Protein AF-A0A7Y1TMN8-F1 (afdb_monomer)

Secondary structure (DSSP, 8-state):
--SSGGGTS------HHHHHHHHHHTTPEEEEE-STTEEEGGGS--SSSEEEEE-BTTTB--HHHHHT-SEEEE----SS-S---HHHHHHHHHHHHHHHHH--

Structure (mmCIF, N/CA/C/O backbone):
data_AF-A0A7Y1TMN8-F1
#
_entry.id   AF-A0A7Y1TMN8-F1
#
loop_
_atom_site.group_PDB
_atom_site.id
_atom_site.type_symbol
_atom_site.label_atom_id
_atom_site.label_alt_id
_atom_site.label_comp_id
_atom_site.label_asym_id
_atom_site.label_entity_id
_atom_site.label_seq_id
_atom_site.pdbx_PDB_ins_code
_atom_site.Cartn_x
_atom_site.Cartn_y
_atom_site.Cartn_z
_atom_site.occupancy
_atom_site.B_iso_or_equiv
_atom_site.auth_seq_id
_atom_site.auth_comp_id
_atom_site.auth_asym_id
_atom_site.auth_atom_id
_atom_site.pdbx_PDB_model_num
ATOM 1 N N . SER A 1 1 ? 9.459 15.866 0.328 1.00 52.94 1 SER A N 1
ATOM 2 C CA . SER A 1 1 ? 8.632 17.039 0.678 1.00 52.94 1 SER A CA 1
ATOM 3 C C . SER A 1 1 ? 7.307 17.012 -0.059 1.00 52.94 1 SER A C 1
ATOM 5 O O . SER A 1 1 ? 7.316 17.060 -1.281 1.00 52.94 1 SER A O 1
ATOM 7 N N . SER A 1 2 ? 6.175 16.920 0.654 1.00 53.84 2 SER A N 1
ATOM 8 C CA . SER A 1 2 ? 4.841 17.095 0.057 1.00 53.84 2 SER A CA 1
ATOM 9 C C . SER A 1 2 ? 4.539 18.596 0.028 1.00 53.84 2 SER A C 1
ATOM 11 O O . SER A 1 2 ? 4.210 19.189 1.055 1.00 53.84 2 SER A O 1
ATOM 13 N N . VAL A 1 3 ? 4.730 19.239 -1.120 1.00 55.84 3 VAL A N 1
ATOM 14 C CA . VAL A 1 3 ? 4.376 20.651 -1.311 1.00 55.84 3 VAL A CA 1
ATOM 15 C C . VAL A 1 3 ? 2.839 20.733 -1.308 1.00 55.84 3 VAL A C 1
ATOM 17 O O . VAL A 1 3 ? 2.196 20.412 -2.299 1.00 55.84 3 VAL A O 1
ATOM 20 N N . GLY A 1 4 ? 2.230 21.019 -0.152 1.00 57.78 4 GLY A N 1
ATOM 21 C CA . GLY A 1 4 ? 0.785 21.264 0.011 1.00 57.78 4 GLY A CA 1
ATOM 22 C C . GLY A 1 4 ? -0.152 20.044 0.096 1.00 57.78 4 GLY A C 1
ATOM 23 O O . GLY A 1 4 ? -1.208 20.154 0.715 1.00 57.78 4 GLY A O 1
ATOM 24 N N . CYS A 1 5 ? 0.223 18.871 -0.433 1.00 63.03 5 CYS A N 1
ATOM 25 C CA . CYS A 1 5 ? -0.649 17.675 -0.448 1.00 63.03 5 CYS A CA 1
ATOM 26 C C . CYS A 1 5 ? -1.081 17.180 0.945 1.00 63.03 5 CYS A C 1
ATOM 28 O O . CYS A 1 5 ? -2.133 16.559 1.085 1.00 63.03 5 CYS A O 1
ATOM 30 N N . VAL A 1 6 ? -0.289 17.464 1.983 1.00 69.50 6 VAL A N 1
ATOM 31 C CA . VAL A 1 6 ? -0.622 17.125 3.375 1.00 69.50 6 VAL A CA 1
ATOM 32 C C . VAL A 1 6 ? -1.953 17.745 3.832 1.00 69.50 6 VAL A C 1
ATOM 34 O O . VAL A 1 6 ? -2.639 17.158 4.658 1.00 69.50 6 VAL A O 1
ATOM 37 N N . PHE A 1 7 ? -2.351 18.895 3.270 1.00 71.56 7 PHE A N 1
ATOM 38 C CA . PHE A 1 7 ? -3.563 19.623 3.669 1.00 71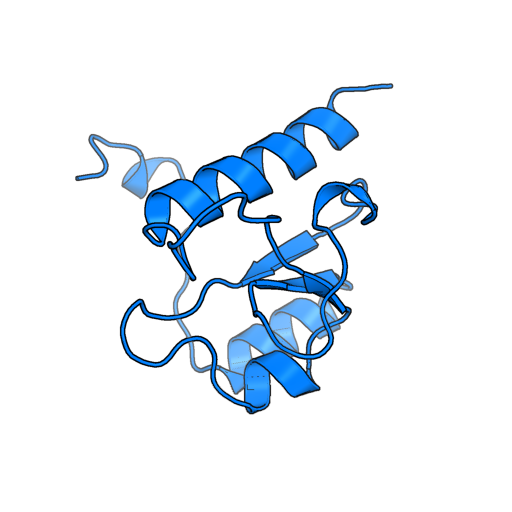.56 7 PHE A CA 1
ATOM 39 C C . PHE A 1 7 ? -4.815 19.230 2.881 1.00 71.56 7 PHE A C 1
ATOM 41 O O . PHE A 1 7 ? -5.928 19.547 3.290 1.00 71.56 7 PHE A O 1
ATOM 48 N N . THR A 1 8 ? -4.654 18.550 1.747 1.00 80.31 8 THR A N 1
ATOM 49 C CA . THR A 1 8 ? -5.771 18.127 0.887 1.00 80.31 8 THR A CA 1
ATOM 50 C C . THR A 1 8 ? -6.163 16.672 1.105 1.00 80.31 8 THR A C 1
ATOM 52 O O . THR A 1 8 ? -7.213 16.233 0.636 1.00 80.31 8 THR A O 1
ATOM 55 N N . ASN A 1 9 ? -5.328 15.914 1.815 1.00 83.19 9 ASN A N 1
ATOM 56 C CA . ASN A 1 9 ? -5.525 14.495 2.050 1.00 83.19 9 ASN A CA 1
ATOM 57 C C . ASN A 1 9 ? -5.904 14.257 3.512 1.00 83.19 9 ASN A C 1
ATOM 59 O O . ASN A 1 9 ? -5.374 14.887 4.422 1.00 83.19 9 ASN A O 1
ATOM 63 N N . LYS A 1 10 ? -6.811 13.307 3.749 1.00 89.31 10 LYS A N 1
ATOM 64 C CA . LYS A 1 10 ? -7.131 12.868 5.110 1.00 89.31 10 LYS A CA 1
ATOM 65 C C . LYS A 1 10 ? -5.958 12.054 5.649 1.00 89.31 10 LYS A C 1
ATOM 67 O O . LYS A 1 10 ? -5.597 11.041 5.053 1.00 89.31 10 LYS A O 1
ATOM 72 N N . ILE A 1 11 ? -5.393 12.494 6.768 1.00 90.69 11 ILE A N 1
ATOM 73 C CA . ILE A 1 11 ? -4.288 11.826 7.457 1.00 90.69 11 ILE A CA 1
ATOM 74 C C . ILE A 1 11 ? -4.785 11.400 8.833 1.00 90.69 11 ILE A C 1
ATOM 76 O O . ILE A 1 11 ? -5.456 12.166 9.521 1.00 90.69 11 ILE A O 1
ATOM 80 N N . ALA A 1 12 ? -4.462 10.171 9.214 1.00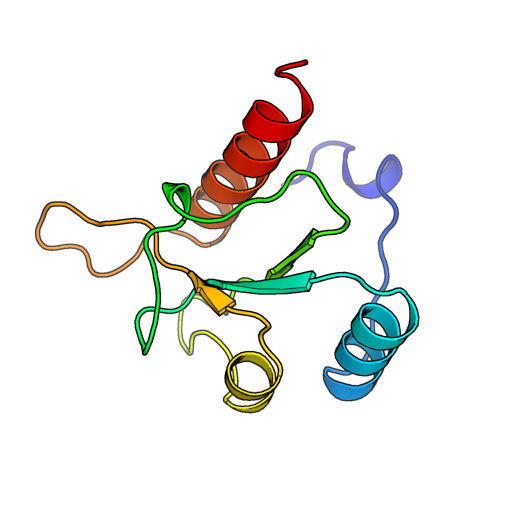 92.12 12 ALA A N 1
ATOM 81 C CA . ALA A 1 12 ? -4.741 9.622 10.529 1.00 92.12 12 ALA A CA 1
ATOM 82 C C . ALA A 1 12 ? -3.525 8.825 11.006 1.00 92.12 12 ALA A C 1
ATOM 84 O O . ALA A 1 12 ? -2.765 8.295 10.193 1.00 92.12 12 ALA A O 1
ATOM 85 N N . THR A 1 13 ? -3.357 8.745 12.320 1.00 94.31 13 THR A N 1
ATOM 86 C CA . THR A 1 13 ? -2.312 7.961 12.980 1.00 94.31 13 THR A CA 1
ATOM 87 C C . THR A 1 13 ? -2.948 7.062 14.036 1.00 94.31 13 THR A C 1
ATOM 89 O O . THR A 1 13 ? -4.031 7.353 14.542 1.00 94.31 13 THR A O 1
ATOM 92 N N . GLY A 1 14 ? -2.291 5.949 14.339 1.00 94.81 14 GLY A N 1
ATOM 93 C CA . GLY A 1 14 ? -2.744 4.970 15.320 1.00 94.81 14 GLY A CA 1
ATOM 94 C C . GLY A 1 14 ? -1.727 3.844 15.459 1.00 94.81 14 GLY A C 1
ATOM 95 O O . GLY A 1 14 ? -0.773 3.763 14.679 1.00 94.81 14 GLY A O 1
ATOM 96 N N . SER A 1 15 ? -1.925 2.982 16.449 1.00 96.00 15 SER A N 1
ATOM 97 C CA . SER A 1 15 ? -1.172 1.733 16.573 1.00 96.00 15 SER A CA 1
ATOM 98 C C . SER A 1 15 ? -1.494 0.768 15.426 1.00 96.00 15 SER A C 1
ATOM 100 O O . SER A 1 15 ? -2.537 0.865 14.770 1.00 96.00 15 SER A O 1
ATOM 102 N N . THR A 1 16 ? -0.609 -0.203 15.194 1.00 93.88 16 THR A N 1
ATOM 103 C CA . THR A 1 16 ? -0.817 -1.257 14.192 1.00 93.88 16 THR A CA 1
ATOM 104 C C . THR A 1 16 ? -2.157 -1.969 14.397 1.00 93.88 16 THR A C 1
ATOM 106 O O . THR A 1 16 ? -2.930 -2.121 13.449 1.00 93.88 16 THR A O 1
ATOM 109 N N . GLN A 1 17 ? -2.481 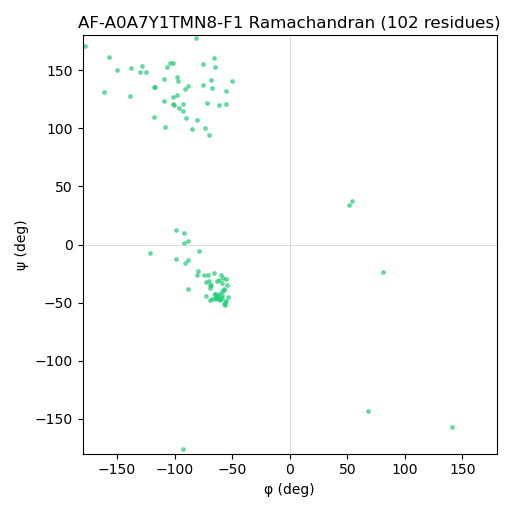-2.323 15.644 1.00 95.75 17 GLN A N 1
ATOM 110 C CA . GLN A 1 17 ? -3.709 -3.028 16.011 1.00 95.75 17 GLN A CA 1
ATOM 111 C C . GLN A 1 17 ? -4.963 -2.207 15.691 1.00 95.75 17 GLN A C 1
ATOM 113 O O . GLN A 1 17 ? -5.932 -2.737 15.137 1.00 95.75 17 GLN A O 1
ATOM 118 N N . GLU A 1 18 ? -4.954 -0.912 16.020 1.00 97.00 18 GLU A N 1
ATOM 119 C CA . GLU A 1 18 ? -6.080 -0.007 15.767 1.00 97.00 18 GLU A CA 1
ATOM 120 C C . GLU A 1 18 ? -6.337 0.152 14.269 1.00 97.00 18 GLU A C 1
ATOM 122 O O . GLU A 1 18 ? -7.483 0.055 13.823 1.00 97.00 18 GLU A O 1
ATOM 127 N N . ILE A 1 19 ? -5.276 0.339 13.477 1.00 96.94 19 ILE A N 1
ATOM 128 C CA . ILE A 1 19 ? -5.392 0.521 12.028 1.00 96.94 19 ILE A CA 1
ATOM 129 C C . ILE A 1 19 ? -5.880 -0.772 11.367 1.00 96.94 19 ILE A C 1
ATOM 131 O O . ILE A 1 19 ? -6.824 -0.729 10.577 1.00 96.94 19 ILE A O 1
ATOM 135 N N . ILE A 1 20 ? -5.307 -1.931 11.708 1.00 96.50 20 ILE A N 1
ATOM 136 C CA . ILE A 1 20 ? -5.755 -3.227 11.171 1.00 96.50 20 ILE A CA 1
ATOM 137 C C . ILE A 1 20 ? -7.232 -3.462 11.507 1.00 96.50 20 ILE A C 1
ATOM 139 O O . ILE A 1 20 ? -8.019 -3.829 10.630 1.00 96.50 20 ILE A O 1
ATOM 143 N N . SER A 1 21 ? -7.627 -3.208 12.756 1.00 97.12 21 SER A N 1
ATOM 144 C CA . SER A 1 21 ? -9.014 -3.362 13.207 1.00 97.12 21 SER A CA 1
ATOM 145 C C . SER A 1 21 ? -9.964 -2.432 12.453 1.00 97.12 21 SER A C 1
ATOM 147 O O . SER A 1 21 ? -11.033 -2.859 12.013 1.00 97.12 21 SER A O 1
ATOM 149 N N . PHE A 1 22 ? -9.565 -1.176 12.242 1.00 97.31 22 PHE A N 1
ATOM 150 C CA . PHE A 1 22 ? -10.321 -0.211 11.449 1.00 97.31 22 PHE A CA 1
ATOM 151 C C . PHE A 1 22 ? -10.506 -0.680 10.000 1.00 97.31 22 PHE A C 1
ATOM 153 O O . PHE A 1 22 ? -11.628 -0.656 9.488 1.00 97.31 22 PHE A O 1
ATOM 160 N N . LEU A 1 23 ? -9.439 -1.136 9.340 1.00 97.12 23 LEU A N 1
ATOM 161 C CA . LEU A 1 23 ? -9.494 -1.601 7.951 1.00 97.12 23 LEU A CA 1
ATOM 162 C C . LEU A 1 23 ? -10.413 -2.820 7.805 1.00 97.12 23 LEU A C 1
ATOM 164 O O . LEU A 1 23 ? -11.296 -2.824 6.944 1.00 97.12 23 LEU A O 1
ATOM 168 N N . LYS A 1 24 ? -10.277 -3.804 8.704 1.00 95.69 24 LYS A N 1
ATOM 169 C CA . LYS A 1 24 ? -11.135 -4.997 8.741 1.00 95.69 24 LYS A CA 1
ATOM 170 C C . LYS A 1 24 ? -12.604 -4.639 8.970 1.00 95.69 24 LYS A C 1
ATOM 172 O O . LYS A 1 24 ? -13.461 -5.094 8.218 1.00 95.69 24 LYS A O 1
ATOM 177 N N . LYS A 1 25 ? -12.901 -3.773 9.947 1.00 97.25 25 LYS A N 1
ATOM 178 C CA . LYS A 1 25 ? -14.273 -3.324 10.254 1.00 97.25 25 LYS A CA 1
ATOM 179 C C . LYS A 1 25 ? -14.953 -2.645 9.060 1.00 97.25 25 LYS A C 1
ATOM 181 O O . LYS A 1 25 ? -16.162 -2.764 8.896 1.00 97.25 25 LYS A O 1
ATOM 186 N N . ASN A 1 26 ? -14.183 -1.946 8.228 1.00 96.38 26 ASN A N 1
ATOM 187 C CA . ASN A 1 26 ? -14.685 -1.251 7.043 1.00 96.38 26 ASN A CA 1
ATOM 188 C C . ASN A 1 26 ? -14.643 -2.104 5.762 1.00 96.38 26 ASN A C 1
ATOM 190 O O . ASN A 1 26 ? -14.877 -1.572 4.678 1.00 96.38 26 ASN A O 1
ATOM 194 N N . ASN A 1 27 ? -14.357 -3.409 5.857 1.00 95.81 27 ASN A N 1
ATOM 195 C CA . ASN A 1 27 ? -14.218 -4.314 4.709 1.00 95.81 27 ASN A CA 1
ATOM 196 C C . ASN A 1 27 ? -13.206 -3.811 3.658 1.00 95.81 27 ASN A C 1
ATOM 198 O O . ASN A 1 27 ? -13.415 -3.952 2.450 1.00 95.81 27 ASN A O 1
ATOM 202 N N . ILE A 1 28 ? -12.110 -3.201 4.116 1.00 97.25 28 ILE A N 1
ATOM 203 C CA . ILE A 1 28 ? -11.014 -2.746 3.260 1.00 97.25 28 ILE A CA 1
ATOM 204 C C . ILE A 1 28 ? -9.974 -3.863 3.183 1.00 97.25 28 ILE A C 1
ATOM 206 O O . ILE A 1 28 ? -9.418 -4.268 4.203 1.00 97.25 28 ILE A O 1
ATOM 210 N N . ALA A 1 29 ? -9.698 -4.348 1.970 1.00 97.00 29 ALA A N 1
ATOM 211 C CA . ALA A 1 29 ? -8.666 -5.356 1.746 1.00 97.00 29 ALA A CA 1
ATOM 212 C C . ALA A 1 29 ? -7.278 -4.763 2.020 1.00 97.00 29 ALA A C 1
ATOM 214 O O . ALA A 1 29 ? -6.980 -3.653 1.573 1.00 97.00 29 ALA A O 1
ATOM 215 N N . ILE A 1 30 ? -6.441 -5.499 2.743 1.00 97.06 30 ILE A N 1
ATOM 216 C CA . ILE A 1 30 ? -5.100 -5.069 3.146 1.00 97.06 30 ILE A CA 1
ATOM 217 C C . ILE A 1 30 ? -4.091 -5.734 2.213 1.00 97.06 30 ILE A C 1
ATOM 219 O O . ILE A 1 30 ? -4.047 -6.959 2.141 1.00 97.06 30 ILE A O 1
ATOM 223 N N . TYR A 1 31 ? -3.295 -4.940 1.504 1.00 96.38 31 TYR A N 1
ATOM 224 C CA . TYR A 1 31 ? -2.261 -5.426 0.597 1.00 96.38 31 TYR A CA 1
ATOM 225 C C . TYR A 1 31 ? -0.889 -4.969 1.073 1.00 96.38 31 TYR A C 1
ATOM 227 O O . TYR A 1 31 ? -0.565 -3.781 1.021 1.00 96.38 31 TYR A O 1
ATOM 235 N N . SER A 1 32 ? -0.098 -5.922 1.553 1.00 94.88 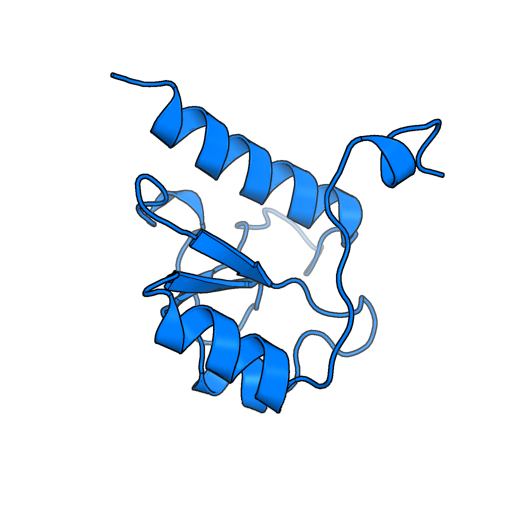32 SER A N 1
ATOM 236 C CA . SER A 1 32 ? 1.193 -5.663 2.192 1.00 94.88 32 SER A CA 1
ATOM 237 C C . SER A 1 32 ? 2.323 -5.817 1.180 1.00 94.88 32 SER A C 1
ATOM 239 O O . SER A 1 32 ? 2.520 -6.902 0.640 1.00 94.88 32 SER A O 1
ATOM 241 N N . ALA A 1 33 ? 3.066 -4.744 0.908 1.00 92.12 33 ALA A N 1
ATOM 242 C CA . ALA A 1 33 ? 4.213 -4.778 0.008 1.00 92.12 33 ALA A CA 1
ATOM 243 C C . ALA A 1 33 ? 5.393 -5.499 0.685 1.00 92.12 33 ALA A C 1
ATOM 245 O O . ALA A 1 33 ? 6.071 -4.921 1.535 1.00 92.12 33 ALA A O 1
ATOM 246 N N . ALA A 1 34 ? 5.606 -6.769 0.338 1.00 86.38 34 ALA A N 1
ATOM 247 C CA . ALA A 1 34 ? 6.611 -7.636 0.949 1.00 86.38 34 ALA A CA 1
ATOM 248 C C . ALA A 1 34 ? 7.141 -8.679 -0.047 1.00 86.38 34 ALA A C 1
ATOM 250 O O . ALA A 1 34 ? 6.425 -9.130 -0.939 1.00 86.38 34 ALA A O 1
ATOM 251 N N . LEU A 1 35 ? 8.397 -9.100 0.127 1.00 77.31 35 LEU A N 1
ATOM 252 C CA . LEU A 1 35 ? 9.027 -10.126 -0.718 1.00 77.31 35 LEU A CA 1
ATOM 253 C C . LEU A 1 35 ? 8.527 -11.547 -0.408 1.00 77.31 35 LEU A C 1
ATOM 255 O O . LEU A 1 35 ? 8.544 -12.415 -1.274 1.00 77.31 35 LEU A O 1
ATOM 259 N N . SER A 1 36 ? 8.065 -11.790 0.818 1.00 74.44 36 SER A N 1
ATOM 260 C CA . SER A 1 36 ? 7.661 -13.121 1.275 1.00 74.44 36 SER A CA 1
ATOM 261 C C . SER A 1 36 ? 6.197 -13.425 0.967 1.00 74.44 36 SER A C 1
ATOM 263 O O . SER A 1 36 ? 5.310 -12.613 1.247 1.00 74.44 36 SER A O 1
ATOM 265 N N . ALA A 1 37 ? 5.944 -14.646 0.480 1.00 73.06 37 ALA A N 1
ATOM 266 C CA . ALA A 1 37 ? 4.605 -15.187 0.225 1.00 73.06 37 ALA A CA 1
ATOM 267 C C . ALA A 1 37 ? 3.719 -14.264 -0.632 1.00 73.06 37 ALA A C 1
ATOM 269 O O . ALA A 1 37 ? 2.509 -14.180 -0.423 1.00 73.06 37 ALA A O 1
ATOM 270 N N . SER A 1 38 ? 4.330 -13.545 -1.572 1.00 82.44 38 SER A N 1
ATOM 271 C CA . SER A 1 38 ? 3.681 -12.470 -2.306 1.00 82.44 38 SER A CA 1
ATOM 272 C C . SER A 1 38 ? 3.344 -12.829 -3.745 1.00 82.44 38 SER A C 1
ATOM 274 O O . SER A 1 38 ? 3.976 -13.664 -4.393 1.00 82.44 38 SER A O 1
ATOM 276 N N . LYS A 1 39 ? 2.304 -12.171 -4.255 1.00 91.25 39 LYS A N 1
ATOM 277 C CA . LYS A 1 39 ? 1.926 -12.204 -5.669 1.00 91.25 39 LYS A CA 1
ATOM 278 C C . LYS A 1 39 ? 2.384 -10.933 -6.369 1.00 91.25 39 LYS A C 1
ATOM 280 O O . LYS A 1 39 ? 2.518 -9.887 -5.737 1.00 91.25 39 LYS A O 1
ATOM 285 N N . SER A 1 40 ? 2.564 -11.001 -7.688 1.00 92.81 40 SER A N 1
ATOM 286 C CA . SER A 1 40 ? 2.781 -9.787 -8.482 1.00 92.81 40 SER A CA 1
ATOM 287 C C . SER A 1 40 ? 1.633 -8.805 -8.248 1.00 92.81 40 SER A C 1
ATOM 289 O O . SER A 1 40 ? 0.460 -9.196 -8.317 1.00 92.81 40 SER A O 1
ATOM 291 N N . TYR A 1 41 ? 1.971 -7.541 -7.992 1.00 94.31 41 TYR A N 1
ATOM 292 C CA . TYR A 1 41 ? 1.004 -6.477 -7.731 1.00 94.31 41 TYR A CA 1
ATOM 293 C C . TYR A 1 41 ? -0.042 -6.332 -8.849 1.00 94.31 41 TYR A C 1
ATOM 295 O O . TYR A 1 41 ? -1.179 -5.980 -8.555 1.00 94.31 41 TYR A O 1
ATOM 303 N N . GLU A 1 42 ? 0.304 -6.665 -10.094 1.00 93.44 42 GLU A N 1
ATOM 304 C CA . GLU A 1 42 ? -0.574 -6.584 -11.274 1.00 93.44 42 GLU A CA 1
ATOM 305 C C . GLU A 1 42 ? -1.686 -7.640 -11.268 1.00 93.44 42 GLU A C 1
ATOM 307 O O . GLU A 1 42 ? -2.750 -7.438 -11.847 1.00 93.44 42 GLU A O 1
ATOM 312 N N . SER A 1 43 ? -1.460 -8.771 -10.594 1.00 93.75 43 SER A N 1
ATOM 313 C CA . SER A 1 43 ? -2.417 -9.887 -10.539 1.00 93.75 43 SER A CA 1
ATOM 314 C C . SER A 1 43 ? -3.567 -9.663 -9.551 1.00 93.75 43 SER A C 1
ATOM 316 O O . SER A 1 43 ? -4.485 -10.480 -9.454 1.00 93.75 43 SER A O 1
ATOM 318 N N . ILE A 1 44 ? -3.512 -8.572 -8.789 1.00 94.94 44 ILE A N 1
ATOM 319 C CA . ILE A 1 44 ? -4.454 -8.268 -7.718 1.00 94.94 44 ILE A CA 1
ATOM 320 C C . ILE A 1 44 ? -5.539 -7.323 -8.216 1.00 94.94 44 ILE A C 1
ATOM 322 O O . ILE A 1 44 ? -5.285 -6.377 -8.957 1.00 94.94 44 ILE A O 1
ATOM 326 N N . ASN A 1 45 ? -6.768 -7.569 -7.764 1.00 94.31 45 ASN A N 1
ATOM 327 C CA . ASN A 1 45 ? -7.911 -6.722 -8.060 1.00 94.31 45 ASN A CA 1
ATOM 328 C C . ASN A 1 45 ? -8.073 -5.629 -6.989 1.00 94.31 45 ASN A C 1
ATOM 330 O O . ASN A 1 45 ? -8.520 -5.892 -5.870 1.00 94.31 45 ASN A O 1
ATOM 334 N N . TYR A 1 46 ? -7.779 -4.385 -7.365 1.00 94.88 46 TYR A N 1
ATOM 335 C CA . TYR A 1 46 ? -7.890 -3.203 -6.503 1.00 94.88 46 TYR A CA 1
ATOM 336 C C . TYR A 1 46 ? -9.181 -2.399 -6.723 1.00 94.88 46 TYR A C 1
ATOM 338 O O . TYR A 1 46 ? -9.305 -1.266 -6.252 1.00 94.88 46 TYR A O 1
ATOM 346 N N . ARG A 1 47 ? -10.171 -2.938 -7.449 1.00 92.44 47 ARG A N 1
ATOM 347 C CA . ARG A 1 47 ? -11.405 -2.199 -7.784 1.00 92.44 47 ARG A CA 1
ATOM 348 C C . ARG A 1 47 ? -12.267 -1.867 -6.559 1.00 92.44 47 ARG A C 1
ATOM 350 O O . ARG A 1 47 ? -13.020 -0.901 -6.600 1.00 92.44 47 ARG A O 1
ATOM 357 N N . LYS A 1 48 ? -12.149 -2.638 -5.473 1.00 92.00 48 LYS A N 1
ATOM 358 C CA . LYS A 1 48 ? -12.854 -2.410 -4.195 1.00 92.00 48 LYS A CA 1
ATOM 359 C C . LYS A 1 48 ? -12.004 -1.579 -3.219 1.00 92.00 48 LYS A C 1
ATOM 361 O O . LYS A 1 48 ? -10.919 -1.118 -3.571 1.00 92.00 48 LYS A O 1
ATOM 366 N N . GLY A 1 49 ? -12.496 -1.372 -1.994 1.00 94.19 49 GLY A N 1
ATOM 367 C CA . GLY A 1 49 ? -11.729 -0.737 -0.918 1.00 94.19 49 GLY A CA 1
ATOM 368 C C . GLY A 1 49 ? -10.409 -1.476 -0.687 1.00 94.19 49 GLY A C 1
ATOM 369 O O . GLY A 1 49 ? -10.409 -2.678 -0.429 1.00 94.19 49 GLY A O 1
ATOM 370 N N . SER A 1 50 ? -9.286 -0.773 -0.834 1.00 96.00 50 SER A N 1
ATOM 371 C CA . SER A 1 50 ? -7.943 -1.359 -0.753 1.00 96.00 50 SER A CA 1
ATOM 372 C C . SER A 1 50 ? -7.010 -0.440 0.019 1.00 96.00 50 SER A C 1
ATOM 374 O O . SER A 1 50 ? -6.898 0.738 -0.323 1.00 96.00 50 SER A O 1
ATOM 376 N N . ALA A 1 51 ? -6.339 -0.991 1.023 1.00 96.56 51 ALA A N 1
ATOM 377 C CA . ALA A 1 51 ? -5.240 -0.370 1.740 1.00 96.56 51 ALA A CA 1
ATOM 378 C C . ALA A 1 51 ? -3.924 -0.956 1.227 1.00 96.56 51 ALA A C 1
ATOM 380 O O . ALA A 1 51 ? -3.762 -2.173 1.187 1.00 96.56 51 ALA A O 1
ATOM 381 N N . ILE A 1 52 ? -3.000 -0.085 0.829 1.00 95.56 52 ILE A N 1
ATOM 382 C CA . ILE A 1 52 ? -1.643 -0.463 0.431 1.00 95.56 52 ILE A CA 1
ATOM 383 C C . ILE A 1 52 ? -0.739 -0.167 1.621 1.00 95.56 52 ILE A C 1
ATOM 385 O O . ILE A 1 52 ? -0.673 0.978 2.071 1.00 95.56 52 ILE A O 1
ATOM 389 N N . VAL A 1 53 ? -0.071 -1.193 2.133 1.00 95.00 53 VAL A N 1
ATOM 390 C CA . VAL A 1 53 ? 0.810 -1.093 3.296 1.00 95.00 53 VAL A CA 1
ATOM 391 C C . VAL A 1 53 ? 2.246 -1.246 2.824 1.00 95.00 53 VAL A C 1
ATOM 393 O O . VAL A 1 53 ? 2.591 -2.236 2.182 1.00 95.00 53 VAL A O 1
ATOM 396 N N . VAL A 1 54 ? 3.080 -0.258 3.131 1.00 91.50 54 VAL A N 1
ATOM 397 C CA . VAL A 1 54 ? 4.505 -0.247 2.791 1.00 91.50 54 VAL A CA 1
ATOM 398 C C . VAL A 1 54 ? 5.331 -0.218 4.071 1.00 91.50 54 VAL A C 1
ATOM 400 O O . VAL A 1 54 ? 4.991 0.488 5.019 1.00 91.50 54 VAL A O 1
ATOM 403 N N . GLY A 1 55 ? 6.378 -1.040 4.109 1.00 84.81 55 GLY A N 1
ATOM 404 C CA . GLY A 1 55 ? 7.295 -1.136 5.240 1.00 84.81 55 GLY A CA 1
ATOM 405 C C . GLY A 1 55 ? 8.356 -0.041 5.246 1.00 84.81 55 GLY A C 1
ATOM 406 O O . GLY A 1 55 ? 8.436 0.775 4.327 1.00 84.81 55 GLY A O 1
ATOM 407 N N . THR A 1 56 ? 9.196 -0.041 6.279 1.00 79.31 56 THR A N 1
ATOM 408 C CA . THR A 1 56 ? 10.386 0.820 6.297 1.00 79.31 56 THR A CA 1
ATOM 409 C C . THR A 1 56 ? 11.470 0.246 5.384 1.00 79.31 56 THR A C 1
ATOM 411 O O . THR A 1 56 ? 11.516 -0.962 5.161 1.00 79.31 56 THR A O 1
ATOM 414 N N . GLU A 1 57 ? 12.372 1.094 4.887 1.00 69.00 57 GLU A N 1
ATOM 415 C CA . GLU A 1 57 ? 13.484 0.656 4.025 1.00 69.00 57 GLU A CA 1
ATOM 416 C C . GLU A 1 57 ? 14.436 -0.321 4.731 1.00 69.00 57 GLU A C 1
ATOM 418 O O . GLU A 1 57 ? 15.017 -1.184 4.083 1.00 69.00 57 GLU A O 1
ATOM 423 N N . ALA A 1 58 ? 14.580 -0.206 6.055 1.00 65.50 58 ALA A N 1
ATOM 424 C CA . ALA A 1 58 ? 15.549 -0.985 6.823 1.00 65.50 58 ALA A CA 1
ATOM 425 C C . ALA A 1 58 ? 15.007 -2.339 7.302 1.00 65.50 58 ALA A C 1
ATOM 427 O O . ALA A 1 58 ? 15.749 -3.316 7.341 1.00 65.50 58 ALA A O 1
ATOM 428 N N . THR A 1 59 ? 13.735 -2.399 7.709 1.00 69.75 59 THR A N 1
ATOM 429 C CA . THR A 1 59 ? 13.165 -3.589 8.369 1.00 69.75 59 THR A CA 1
ATOM 430 C C . THR A 1 59 ? 11.966 -4.187 7.644 1.00 69.75 59 THR A C 1
ATOM 432 O O . THR A 1 59 ? 11.500 -5.259 8.024 1.00 69.75 59 THR A O 1
ATOM 435 N N . GLY A 1 60 ? 11.453 -3.528 6.602 1.00 80.62 60 GLY A N 1
ATOM 436 C CA . GLY A 1 60 ? 10.238 -3.957 5.923 1.00 80.62 60 GLY A CA 1
ATOM 437 C C . GLY A 1 60 ? 8.993 -3.802 6.804 1.00 80.62 60 GLY A C 1
ATOM 438 O O . GLY A 1 60 ? 8.839 -2.805 7.518 1.00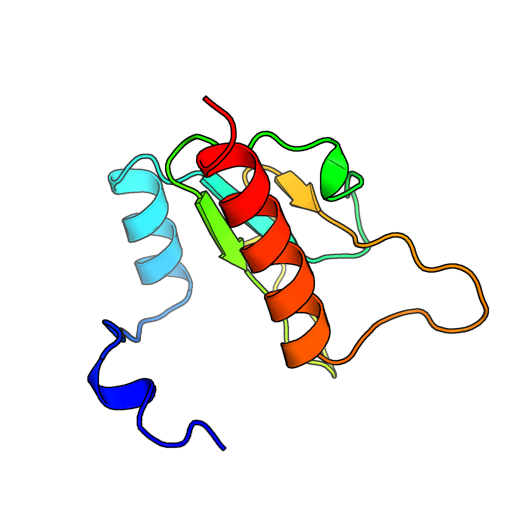 80.62 60 GLY A O 1
ATOM 439 N N . LEU A 1 61 ? 8.065 -4.756 6.692 1.00 86.56 61 LEU A N 1
ATOM 440 C CA . LEU A 1 61 ? 6.815 -4.802 7.456 1.00 86.56 61 LEU A CA 1
ATOM 441 C C . LEU A 1 61 ? 6.943 -5.739 8.656 1.00 86.56 61 LEU A C 1
ATOM 443 O O . LEU A 1 61 ? 7.568 -6.792 8.564 1.00 86.56 61 LEU A O 1
ATOM 447 N N . SER A 1 62 ? 6.300 -5.378 9.769 1.00 89.38 62 SER A N 1
ATOM 448 C CA . SER A 1 62 ? 6.192 -6.278 10.917 1.00 89.38 62 SER A CA 1
ATOM 449 C C . SER A 1 62 ? 5.369 -7.521 10.563 1.00 89.38 62 SER A C 1
ATOM 451 O O . SER A 1 62 ? 4.458 -7.461 9.732 1.00 89.38 62 SER A O 1
ATOM 453 N N . ASN A 1 63 ? 5.641 -8.637 11.245 1.00 89.75 63 ASN A N 1
ATOM 454 C CA . ASN A 1 63 ? 4.884 -9.883 11.065 1.00 89.75 63 ASN A CA 1
ATOM 455 C C . ASN A 1 63 ? 3.379 -9.676 11.256 1.00 89.75 63 ASN A C 1
ATOM 457 O O . ASN A 1 63 ? 2.583 -10.232 10.511 1.00 89.75 63 ASN A O 1
ATOM 461 N N . GLU A 1 64 ? 2.992 -8.790 12.174 1.00 92.88 64 GLU A N 1
ATOM 462 C CA . GLU A 1 64 ? 1.594 -8.440 12.409 1.00 92.88 64 GLU A CA 1
ATOM 463 C C . GLU A 1 64 ? 0.891 -7.917 11.141 1.00 92.88 64 GLU A C 1
ATOM 465 O O . GLU A 1 64 ? -0.249 -8.292 10.867 1.00 92.88 64 GLU A O 1
ATOM 470 N N . TRP A 1 65 ? 1.568 -7.111 10.316 1.00 93.38 65 TRP A N 1
ATOM 471 C CA . TRP A 1 65 ? 1.029 -6.648 9.032 1.00 93.38 65 TRP A CA 1
ATOM 472 C C . TRP A 1 65 ? 0.987 -7.738 7.962 1.00 93.38 65 TRP A C 1
ATOM 474 O O . TRP A 1 65 ? 0.107 -7.707 7.100 1.00 93.38 65 TRP A O 1
ATOM 484 N N . LEU A 1 66 ? 1.937 -8.671 7.986 1.00 91.69 66 LEU A N 1
ATOM 485 C CA . LEU A 1 66 ? 1.997 -9.780 7.034 1.00 91.69 66 LEU A CA 1
ATOM 486 C C . LEU A 1 66 ? 0.894 -10.808 7.320 1.00 91.69 66 LEU A C 1
ATOM 488 O O . LEU A 1 66 ? 0.191 -11.223 6.406 1.00 91.69 66 LEU A O 1
ATOM 492 N N . GLU A 1 67 ? 0.689 -11.159 8.589 1.00 92.75 67 GLU A N 1
ATOM 493 C CA . GLU A 1 67 ? -0.318 -12.133 9.034 1.00 92.75 67 GLU A CA 1
ATOM 494 C C . GLU A 1 67 ? -1.754 -11.619 8.878 1.00 92.75 67 GLU A C 1
ATOM 496 O O . GLU A 1 67 ? -2.679 -12.387 8.623 1.00 92.75 67 GLU A O 1
ATOM 501 N N . ASN A 1 68 ? -1.954 -10.306 9.018 1.00 94.75 68 ASN A N 1
ATOM 502 C CA . ASN A 1 68 ? -3.263 -9.676 8.854 1.00 94.75 68 ASN A CA 1
ATOM 503 C C . ASN A 1 68 ? -3.525 -9.183 7.425 1.00 94.75 68 ASN A C 1
ATOM 505 O O . ASN A 1 68 ? -4.588 -8.605 7.169 1.00 94.75 68 ASN A O 1
ATOM 509 N N . SER A 1 69 ? -2.581 -9.395 6.506 1.00 94.19 69 SER A N 1
ATOM 510 C CA . SER A 1 69 ? -2.742 -9.018 5.108 1.00 94.19 69 SER A CA 1
ATOM 511 C C . SER A 1 69 ? -3.795 -9.887 4.427 1.00 94.19 69 SER A C 1
ATOM 513 O O . SER A 1 69 ? -3.877 -11.093 4.642 1.00 94.19 69 SER A O 1
ATOM 515 N N . THR A 1 70 ? -4.597 -9.283 3.554 1.00 95.31 70 THR A N 1
ATOM 516 C CA . THR A 1 70 ? -5.436 -10.041 2.618 1.00 95.31 70 THR A CA 1
ATOM 517 C C . THR A 1 70 ? -4.569 -10.740 1.575 1.00 95.31 70 THR A C 1
ATOM 519 O O . THR A 1 70 ? -4.878 -11.853 1.154 1.00 95.31 70 THR A O 1
ATOM 522 N N . GLN A 1 71 ? -3.496 -10.080 1.138 1.00 94.81 71 GLN A N 1
ATOM 523 C CA . GLN A 1 71 ? -2.514 -10.647 0.2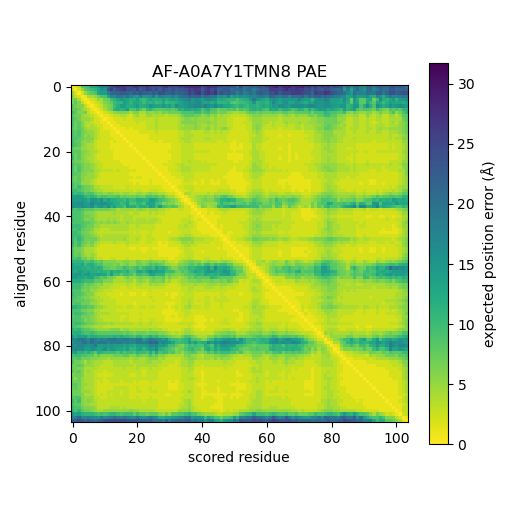28 1.00 94.81 71 GLN A CA 1
ATOM 524 C C . GLN A 1 71 ? -1.220 -9.837 0.298 1.00 94.81 71 GLN A C 1
ATOM 526 O O . GLN A 1 71 ? -1.243 -8.613 0.142 1.00 94.81 71 GLN A O 1
ATOM 531 N N . ASN A 1 72 ? -0.091 -10.527 0.438 1.00 94.31 72 ASN A N 1
ATOM 532 C CA . ASN A 1 72 ? 1.201 -9.885 0.257 1.00 94.31 72 ASN A CA 1
ATOM 533 C C . ASN A 1 72 ? 1.442 -9.670 -1.240 1.00 94.31 72 ASN A C 1
ATOM 535 O O . ASN A 1 72 ? 1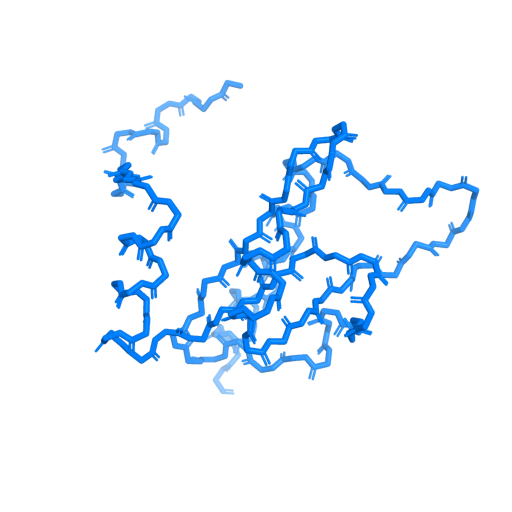.168 -10.540 -2.071 1.00 94.31 72 ASN A O 1
ATOM 539 N N . ILE A 1 73 ? 1.958 -8.503 -1.598 1.00 94.19 73 ILE A N 1
ATOM 540 C CA . ILE A 1 73 ? 2.210 -8.118 -2.983 1.00 94.19 73 ILE A CA 1
ATOM 541 C C . ILE A 1 73 ? 3.661 -7.708 -3.172 1.00 94.19 73 ILE A C 1
ATOM 543 O O . ILE A 1 73 ? 4.287 -7.163 -2.267 1.00 94.19 73 ILE A O 1
ATOM 547 N N . LEU A 1 74 ? 4.187 -7.955 -4.365 1.00 92.12 74 LEU A N 1
ATOM 548 C CA . LEU A 1 74 ? 5.530 -7.545 -4.754 1.00 92.12 74 LEU A CA 1
ATOM 549 C C . LEU A 1 74 ? 5.493 -6.832 -6.103 1.00 92.12 74 LEU A C 1
ATOM 551 O O . LEU A 1 74 ? 4.672 -7.151 -6.968 1.00 92.12 74 LEU A O 1
ATOM 555 N N . ILE A 1 75 ? 6.406 -5.880 -6.283 1.00 91.00 75 ILE A N 1
ATOM 556 C CA . ILE A 1 75 ? 6.719 -5.297 -7.588 1.00 91.00 75 ILE A CA 1
ATOM 557 C C . ILE A 1 75 ? 7.889 -6.116 -8.146 1.00 91.00 75 ILE A C 1
ATOM 559 O O . ILE A 1 75 ? 8.946 -6.117 -7.513 1.00 91.00 75 ILE A O 1
ATOM 563 N N . PRO A 1 76 ? 7.721 -6.855 -9.259 1.00 87.94 76 PRO A N 1
ATOM 564 C CA . PRO A 1 76 ? 8.788 -7.697 -9.787 1.00 87.94 76 PRO A CA 1
ATOM 565 C C . PRO A 1 76 ? 10.002 -6.852 -10.169 1.00 87.94 76 PRO A C 1
ATOM 567 O O . PRO A 1 76 ? 9.897 -5.951 -11.002 1.00 87.94 76 PRO A O 1
ATOM 570 N N . MET A 1 77 ? 11.145 -7.123 -9.540 1.00 85.31 77 MET A N 1
ATOM 571 C CA . MET A 1 77 ? 12.410 -6.474 -9.874 1.00 85.31 77 MET A CA 1
ATOM 572 C C . MET A 1 77 ? 13.139 -7.298 -10.933 1.00 85.31 77 MET A C 1
ATOM 574 O O . MET A 1 77 ? 13.263 -8.515 -10.815 1.00 85.31 77 MET A O 1
ATOM 578 N N . HIS A 1 78 ? 13.643 -6.628 -11.966 1.00 77.69 78 HIS A N 1
ATOM 579 C CA . HIS A 1 78 ? 14.516 -7.232 -12.967 1.00 77.69 78 HIS A CA 1
ATOM 580 C C . HIS A 1 78 ? 15.932 -6.684 -12.763 1.00 77.69 78 HIS A C 1
ATOM 582 O O . HIS A 1 78 ? 16.215 -5.554 -13.155 1.00 77.69 78 HIS A O 1
ATOM 588 N N . GLY A 1 79 ? 16.819 -7.452 -12.120 1.00 71.81 79 GLY A N 1
ATOM 589 C CA . GLY A 1 79 ? 18.218 -7.060 -11.912 1.00 71.81 79 GLY A CA 1
ATOM 590 C C . GLY A 1 79 ? 18.776 -7.439 -10.539 1.00 71.81 79 GLY A C 1
ATOM 591 O O . GLY A 1 79 ? 18.282 -8.358 -9.901 1.00 71.81 79 GLY A O 1
ATOM 592 N N . GLN A 1 80 ? 19.823 -6.726 -10.110 1.00 68.62 80 GLN A N 1
ATOM 593 C CA . GLN A 1 80 ? 20.546 -6.957 -8.845 1.00 68.62 80 GLN A CA 1
ATOM 594 C C . GLN A 1 80 ? 19.966 -6.199 -7.639 1.00 68.62 80 GLN A C 1
ATOM 596 O O . GLN A 1 80 ? 20.566 -6.211 -6.569 1.00 68.62 80 GLN A O 1
ATOM 601 N N . ILE A 1 81 ? 18.856 -5.478 -7.816 1.00 71.81 81 ILE A N 1
ATOM 602 C CA . ILE A 1 81 ? 18.224 -4.727 -6.730 1.00 71.81 81 ILE A CA 1
ATOM 603 C C . ILE A 1 81 ? 17.070 -5.527 -6.136 1.00 71.81 81 ILE A C 1
ATOM 605 O O . ILE A 1 81 ? 16.168 -5.962 -6.849 1.00 71.81 81 ILE A O 1
ATOM 609 N N . ASP A 1 82 ? 17.087 -5.663 -4.814 1.00 69.12 82 ASP A N 1
ATOM 610 C CA . ASP A 1 82 ? 16.070 -6.425 -4.086 1.00 69.12 82 ASP A CA 1
ATOM 611 C C . ASP A 1 82 ? 14.858 -5.563 -3.693 1.00 69.12 82 ASP A C 1
ATOM 613 O O . ASP A 1 82 ? 13.818 -6.087 -3.294 1.00 69.12 82 ASP A O 1
ATOM 617 N N . SER A 1 83 ? 14.963 -4.229 -3.793 1.00 72.62 83 SER A N 1
ATOM 618 C CA . SER A 1 83 ? 13.872 -3.311 -3.450 1.00 72.62 83 SER A CA 1
ATOM 619 C C . SER A 1 83 ? 13.978 -1.941 -4.129 1.00 72.62 83 SER A C 1
ATOM 621 O O . SER A 1 83 ? 15.039 -1.520 -4.592 1.00 72.62 83 SER A O 1
ATOM 623 N N . LEU A 1 84 ? 12.845 -1.237 -4.170 1.00 81.56 84 LEU A N 1
ATOM 624 C CA . LEU A 1 84 ? 12.743 0.168 -4.561 1.00 81.56 84 LEU A CA 1
ATOM 625 C C . LEU A 1 84 ? 12.552 1.042 -3.319 1.00 81.56 84 LEU A C 1
ATOM 627 O O . LEU A 1 84 ? 11.980 0.603 -2.320 1.00 81.56 84 LEU A O 1
ATOM 631 N N . ASN A 1 85 ? 12.920 2.319 -3.433 1.00 87.38 85 ASN A N 1
ATOM 632 C CA . ASN A 1 85 ? 12.576 3.335 -2.440 1.00 87.38 85 ASN A CA 1
ATOM 633 C C . ASN A 1 85 ? 11.069 3.308 -2.112 1.00 87.38 85 ASN A C 1
ATOM 635 O O . ASN A 1 85 ? 10.225 3.164 -3.003 1.00 87.38 85 ASN A O 1
ATOM 639 N N . VAL A 1 86 ? 10.727 3.501 -0.834 1.00 87.19 86 VAL A N 1
ATOM 640 C CA . VAL A 1 86 ? 9.342 3.378 -0.339 1.00 87.19 86 VAL A CA 1
ATOM 641 C C . VAL A 1 86 ? 8.372 4.299 -1.080 1.00 87.19 86 VAL A C 1
ATOM 643 O O . VAL A 1 86 ? 7.254 3.890 -1.393 1.00 87.19 86 VAL A O 1
ATOM 646 N N . SER A 1 87 ? 8.790 5.524 -1.414 1.00 89.31 87 SER A N 1
ATOM 647 C CA . SER A 1 87 ? 7.927 6.471 -2.129 1.00 89.31 87 SER A CA 1
ATOM 648 C C . SER A 1 87 ? 7.659 6.047 -3.576 1.00 89.31 87 SER A C 1
ATOM 650 O O . SER A 1 87 ? 6.539 6.211 -4.062 1.00 89.31 87 SER A O 1
ATOM 652 N N . VAL A 1 88 ? 8.647 5.433 -4.237 1.00 90.94 88 VAL A N 1
ATOM 653 C CA . VAL A 1 88 ? 8.513 4.904 -5.602 1.00 90.94 88 VAL A CA 1
ATOM 654 C C . VAL A 1 88 ? 7.585 3.694 -5.605 1.00 90.94 88 VAL A C 1
ATOM 656 O O . VAL A 1 88 ? 6.632 3.657 -6.383 1.00 90.94 88 VAL A O 1
ATOM 659 N N . SER A 1 89 ? 7.799 2.752 -4.682 1.00 90.81 89 SER A N 1
ATOM 660 C CA . SER A 1 89 ? 6.928 1.586 -4.495 1.00 90.81 89 SER A CA 1
ATOM 661 C C . SER A 1 89 ? 5.479 2.001 -4.242 1.00 90.81 89 SER A C 1
ATOM 663 O O . SER A 1 89 ? 4.569 1.537 -4.927 1.00 90.81 89 SER A O 1
ATOM 665 N N . ALA A 1 90 ? 5.254 2.932 -3.308 1.00 92.31 90 ALA A N 1
ATOM 666 C CA . ALA A 1 90 ? 3.922 3.457 -3.027 1.00 92.31 90 ALA A CA 1
ATOM 667 C C . ALA A 1 90 ? 3.292 4.105 -4.270 1.00 92.31 90 ALA A C 1
ATOM 669 O O . ALA A 1 90 ? 2.125 3.851 -4.566 1.00 92.31 90 ALA A O 1
ATOM 670 N N . GLY A 1 91 ? 4.064 4.890 -5.028 1.00 93.75 91 GLY A N 1
ATOM 671 C CA . GLY A 1 91 ? 3.619 5.496 -6.280 1.00 93.75 91 GLY A CA 1
ATOM 672 C C . GLY A 1 91 ? 3.123 4.463 -7.294 1.00 93.75 91 GLY A C 1
ATOM 673 O O . GLY A 1 91 ? 1.991 4.574 -7.763 1.00 93.75 91 GLY A O 1
ATOM 674 N N . ILE A 1 92 ? 3.924 3.433 -7.583 1.00 94.56 92 ILE A N 1
ATOM 675 C CA . ILE A 1 92 ? 3.577 2.362 -8.535 1.00 94.56 92 ILE A CA 1
ATOM 676 C C . ILE A 1 92 ? 2.270 1.671 -8.122 1.00 94.56 92 ILE A C 1
ATOM 678 O O . ILE A 1 92 ? 1.331 1.578 -8.915 1.00 94.56 92 ILE A O 1
ATOM 682 N N . LEU A 1 93 ? 2.176 1.247 -6.859 1.00 95.12 93 LEU A N 1
ATOM 683 C CA . LEU A 1 93 ? 1.022 0.503 -6.351 1.00 95.12 93 LEU A CA 1
ATOM 684 C C . LEU A 1 93 ? -0.263 1.346 -6.355 1.00 95.12 93 LEU A C 1
ATOM 686 O O . LEU A 1 93 ? -1.327 0.870 -6.756 1.00 95.12 93 LEU A O 1
ATOM 690 N N . ILE A 1 94 ? -0.174 2.615 -5.944 1.00 94.50 94 ILE A N 1
ATOM 691 C CA . ILE A 1 94 ? -1.320 3.534 -5.931 1.00 94.50 94 ILE A CA 1
ATOM 692 C C . ILE A 1 94 ? -1.807 3.811 -7.357 1.00 94.50 94 ILE A C 1
ATOM 694 O O . ILE A 1 94 ? -3.018 3.830 -7.598 1.00 94.50 94 ILE A O 1
ATOM 698 N N . PHE A 1 95 ? -0.892 4.022 -8.308 1.00 95.06 95 PHE A N 1
ATOM 699 C CA . PHE A 1 95 ? -1.264 4.282 -9.698 1.00 95.06 95 PHE A CA 1
ATOM 700 C C . PHE A 1 95 ? -1.873 3.058 -10.379 1.00 95.06 95 PHE A C 1
ATOM 702 O O . PHE A 1 95 ? -2.827 3.231 -11.134 1.00 95.06 95 PHE A O 1
ATOM 709 N N . GLU A 1 96 ? -1.423 1.842 -10.0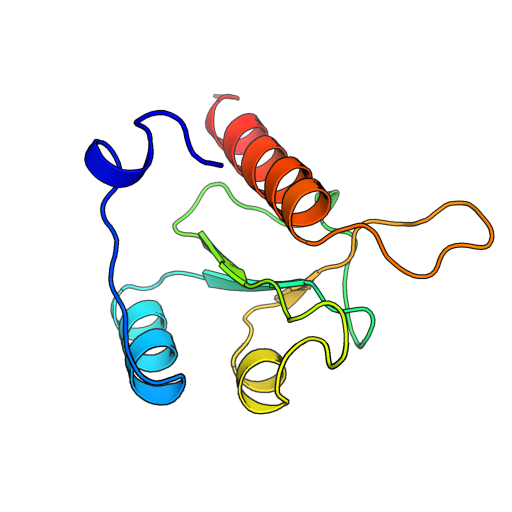68 1.00 95.69 96 GLU A N 1
ATOM 710 C CA . GLU A 1 96 ? -2.067 0.626 -10.573 1.00 95.69 96 GLU A CA 1
ATOM 711 C C . GLU A 1 96 ? -3.491 0.476 -10.029 1.00 95.69 96 GLU A C 1
ATOM 713 O O . GLU A 1 96 ? -4.441 0.278 -10.792 1.00 95.69 96 GLU A O 1
ATOM 718 N N . ALA A 1 97 ? -3.680 0.677 -8.721 1.00 94.81 97 ALA A N 1
ATOM 719 C CA . ALA A 1 97 ? -5.013 0.661 -8.129 1.00 94.81 97 ALA A CA 1
ATOM 720 C C . ALA A 1 97 ? -5.932 1.724 -8.755 1.00 94.81 97 ALA A C 1
ATOM 722 O O . ALA A 1 97 ? -7.108 1.466 -9.025 1.00 94.81 97 ALA A O 1
ATOM 723 N N . LYS A 1 98 ? -5.398 2.920 -9.031 1.00 94.12 98 LYS A N 1
ATOM 724 C CA . LYS A 1 98 ? -6.121 3.978 -9.745 1.00 94.12 98 LYS A CA 1
ATOM 725 C C . LYS A 1 98 ? -6.456 3.561 -11.179 1.00 94.12 98 LYS A C 1
ATOM 727 O O . LYS A 1 98 ? -7.608 3.705 -11.576 1.00 94.12 98 LYS A O 1
ATOM 732 N N . ARG A 1 99 ? -5.500 3.004 -11.930 1.00 95.19 99 ARG A N 1
ATOM 733 C CA . ARG A 1 99 ? -5.685 2.533 -13.312 1.00 95.19 99 ARG A CA 1
ATOM 734 C C . ARG A 1 99 ? -6.828 1.523 -13.401 1.00 95.19 99 ARG A C 1
ATOM 736 O O . ARG A 1 99 ? -7.729 1.705 -14.215 1.00 95.19 99 ARG A O 1
ATOM 743 N N . GLN A 1 100 ? -6.851 0.517 -12.524 1.00 95.19 100 GLN A N 1
ATOM 744 C CA . GLN A 1 100 ? -7.926 -0.483 -12.490 1.00 95.19 100 GLN A CA 1
ATOM 745 C C . GLN A 1 100 ? -9.302 0.113 -12.164 1.00 95.19 100 GLN A C 1
ATOM 747 O O . GLN A 1 100 ? -10.313 -0.400 -12.636 1.00 95.19 100 GLN A O 1
ATOM 752 N N . ARG A 1 101 ? -9.358 1.187 -11.367 1.00 93.12 101 ARG A N 1
ATOM 753 C CA . ARG A 1 101 ? -10.607 1.891 -11.025 1.00 93.12 101 ARG A CA 1
ATOM 754 C C . ARG A 1 101 ? -11.071 2.863 -12.111 1.00 93.12 101 ARG A C 1
ATOM 756 O O . ARG A 1 101 ? -12.260 3.150 -12.188 1.00 93.12 101 ARG A O 1
ATOM 763 N N . SER A 1 102 ? -10.155 3.379 -12.929 1.00 86.69 102 SER A N 1
ATOM 764 C CA . SER A 1 102 ? -10.474 4.277 -14.046 1.00 86.69 102 SER A CA 1
ATOM 765 C C . SER A 1 102 ? -10.991 3.544 -15.286 1.00 86.69 102 SER A C 1
ATOM 767 O O . SER A 1 102 ? -11.685 4.152 -16.098 1.00 86.69 102 SER A O 1
ATOM 769 N N . ILE A 1 103 ? -10.680 2.256 -15.438 1.00 66.12 103 ILE A N 1
ATOM 770 C CA . ILE A 1 103 ? -11.197 1.426 -16.530 1.00 66.12 103 ILE A CA 1
ATOM 771 C C . ILE A 1 103 ? -12.612 0.966 -16.153 1.00 66.12 103 ILE A C 1
ATOM 773 O O . ILE A 1 103 ? -12.765 0.131 -15.254 1.00 66.12 103 ILE A O 1
ATOM 777 N N . LYS A 1 104 ? -13.622 1.541 -16.819 1.00 52.69 104 LYS A N 1
ATOM 778 C CA . LYS A 1 104 ? -15.020 1.085 -16.752 1.00 52.69 104 LYS A CA 1
ATOM 779 C C . LYS A 1 104 ? -15.148 -0.347 -17.257 1.00 52.69 104 LYS A C 1
ATOM 781 O O . LYS A 1 104 ? -14.521 -0.650 -18.294 1.00 52.69 104 LYS A O 1
#

Solvent-accessible surface area (backbone atoms only — not comparable to full-atom values): 6491 Å² total; per-residue (Å²): 135,73,84,65,53,74,80,80,48,95,81,85,86,74,55,72,67,57,50,54,50,52,34,55,76,68,67,31,45,33,35,25,53,34,89,65,90,43,43,57,54,84,80,56,87,45,71,60,62,64,44,81,44,76,38,49,95,88,73,44,60,57,65,71,53,61,75,68,28,73,41,30,21,29,80,88,68,89,73,96,57,94,73,70,59,60,70,58,50,50,49,56,55,53,49,50,35,47,51,57,58,69,57,127

pLDDT: mean 87.31, std 11.52, range [52.69, 97.31]

Nearest PDB structures (foldseek):
  7edc-assembly1_A-2  TM=9.678E-01  e=1.132E-08  Escherichia coli
  1v2x-assembly1_A-2  TM=9.541E-01  e=2.222E-08  Thermus thermophilus
  1ipa-assembly1_A  TM=9.318E-01  e=5.341E-08  Thermus thermophilus
  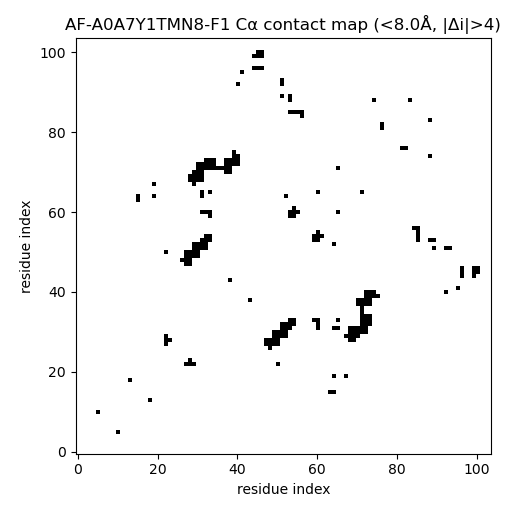1gz0-assembly4_E  TM=9.314E-01  e=1.200E-07  Escherichia coli
  7qiu-assembly1_B  TM=9.226E-01  e=3.085E-07  Bacillus subtilis

Foldseek 3Di:
DPPPVVVVDDDDDDDPVVVLVVCVVVVAAEEFADPPQADALLVDALQDRYDYHFADPPPTDDVSSVVSHPGYYYHDDDDDDPDDDRVVVVVVNVVSSVVNNPPD

Mean predicted aligned error: 5.38 Å

Sequence (104 aa):
SSVGCVFTNKIATGSTQEIISFLKKNNIAIYSAALSASKSYESINYRKGSAIVVGTEATGLSNEWLENSTQNILIPMHGQIDSLNVSVSAGILIFEAKRQRSIK

Radius of gyration: 14.04 Å; Cα contacts (8 Å, |Δi|>4): 120; chains: 1; bounding box: 36×36×33 Å